Protein AF-A0A536YX74-F1 (afdb_monomer_lite)

Radius of gyration: 16.88 Å; chains: 1; bounding box: 37×29×45 Å

Foldseek 3Di:
DVCQPPQDKDKDWDADQQDPQARIWIWIAHPNDIDTPDHHRDSVPHPLVVLQVCQCVVVVHHRPVRNVVVVVVCVVDDPDCVPPPCNVVVVVVDDDDPVD

Structure (mmCIF, N/CA/C/O backbone):
data_AF-A0A536YX74-F1
#
_entry.id   AF-A0A536YX74-F1
#
loop_
_atom_site.group_PDB
_atom_site.id
_atom_site.type_symbol
_atom_site.label_atom_id
_atom_site.label_alt_id
_atom_site.label_comp_id
_atom_site.label_asym_id
_atom_site.label_entity_id
_atom_site.label_seq_id
_atom_site.pdbx_PDB_ins_code
_atom_site.Cartn_x
_atom_site.Cartn_y
_atom_site.Cartn_z
_atom_site.occupancy
_atom_site.B_iso_or_equiv
_atom_site.auth_seq_id
_atom_site.auth_comp_id
_atom_site.auth_asym_id
_atom_site.auth_atom_id
_atom_site.pdbx_PDB_model_num
ATOM 1 N N . SER A 1 1 ? -3.723 10.846 15.935 1.00 72.00 1 SER A N 1
ATOM 2 C CA . SER A 1 1 ? -4.651 10.590 14.813 1.00 72.00 1 SER A CA 1
ATOM 3 C C . SER A 1 1 ? -5.812 11.566 14.915 1.00 72.00 1 SER A C 1
ATOM 5 O O . SER A 1 1 ? -6.294 11.728 16.032 1.00 72.00 1 SER A O 1
ATOM 7 N N . PRO A 1 2 ? -6.269 12.203 13.818 1.00 82.19 2 PRO A N 1
ATOM 8 C CA . PRO A 1 2 ? -7.452 13.075 13.841 1.00 82.19 2 PRO A CA 1
ATOM 9 C C . PRO A 1 2 ? -8.743 12.321 14.203 1.00 82.19 2 PRO A C 1
ATOM 11 O O . PRO A 1 2 ? -9.727 12.937 14.583 1.00 82.19 2 PRO A O 1
ATOM 14 N N . PHE A 1 3 ? -8.721 10.987 14.139 1.00 86.19 3 PHE A N 1
ATOM 15 C CA . PHE A 1 3 ? -9.850 10.119 14.470 1.00 86.19 3 PHE A CA 1
ATOM 16 C C . PHE A 1 3 ? -9.777 9.523 15.884 1.00 86.19 3 PHE A C 1
ATOM 18 O O . PHE A 1 3 ? -10.587 8.670 16.229 1.00 86.19 3 PHE A O 1
ATOM 25 N N . ALA A 1 4 ? -8.798 9.929 16.703 1.00 80.38 4 ALA A N 1
ATOM 26 C CA . ALA A 1 4 ? -8.545 9.315 18.012 1.00 80.38 4 ALA A CA 1
ATOM 27 C C . ALA A 1 4 ? -9.731 9.424 18.987 1.00 80.38 4 ALA A C 1
ATOM 29 O O . ALA A 1 4 ? -9.878 8.578 19.861 1.00 80.38 4 ALA A O 1
ATOM 30 N N . THR A 1 5 ? -10.566 10.450 18.827 1.00 83.94 5 THR A N 1
ATOM 31 C CA . THR A 1 5 ? -11.760 10.708 19.645 1.00 83.94 5 THR A CA 1
ATOM 32 C C . THR A 1 5 ? -13.034 10.705 18.800 1.00 83.94 5 THR A C 1
ATOM 34 O O . THR A 1 5 ? -14.009 11.358 19.157 1.00 83.94 5 THR A O 1
ATOM 37 N N . SER A 1 6 ? -13.011 10.049 17.637 1.00 86.94 6 SER A N 1
ATOM 38 C CA . SER A 1 6 ? -14.175 9.984 16.755 1.00 86.94 6 SER A CA 1
ATOM 39 C C . SER A 1 6 ? -15.289 9.164 17.403 1.00 86.94 6 SER A C 1
ATOM 41 O O . SER A 1 6 ? -15.059 8.029 17.816 1.00 86.94 6 SER A O 1
ATOM 43 N N . GLU A 1 7 ? -16.496 9.723 17.462 1.00 87.44 7 GLU A N 1
ATOM 44 C CA . GLU A 1 7 ? -17.698 8.992 17.888 1.00 87.44 7 GLU A CA 1
ATOM 45 C C . GLU A 1 7 ? -18.250 8.096 16.773 1.00 87.44 7 GLU A C 1
ATOM 47 O O . GLU A 1 7 ? -18.954 7.125 17.039 1.00 87.44 7 GLU A O 1
ATOM 52 N N . THR A 1 8 ? -17.914 8.393 15.515 1.00 93.38 8 THR A N 1
ATOM 53 C CA . THR A 1 8 ? -18.261 7.536 14.381 1.00 93.38 8 THR A CA 1
ATOM 54 C C . THR A 1 8 ? -17.244 6.404 14.223 1.00 93.38 8 THR A C 1
ATOM 56 O O . THR A 1 8 ? -16.057 6.615 14.505 1.00 93.38 8 THR A O 1
ATOM 59 N N . PRO A 1 9 ? -17.666 5.221 13.734 1.00 93.81 9 PRO A N 1
ATOM 60 C CA . PRO A 1 9 ? -16.755 4.109 13.501 1.00 93.81 9 PRO A CA 1
ATOM 61 C C . PRO A 1 9 ? -15.625 4.465 12.528 1.00 93.81 9 PRO A C 1
ATOM 63 O O . PRO A 1 9 ? -15.859 5.029 11.457 1.00 93.81 9 PRO A O 1
ATOM 66 N N . VAL A 1 10 ? -14.395 4.088 12.880 1.00 95.50 10 VAL A N 1
ATOM 67 C CA . VAL A 1 10 ? -13.179 4.374 12.106 1.00 95.50 10 VAL A CA 1
ATOM 68 C C . VAL A 1 10 ? -12.602 3.076 11.565 1.00 95.50 10 VAL A C 1
ATOM 70 O O . VAL A 1 10 ? -12.334 2.146 12.324 1.00 95.50 10 VAL A O 1
ATOM 73 N N . MET A 1 11 ? -12.358 3.012 10.258 1.00 95.38 11 MET A N 1
ATOM 74 C CA . MET A 1 11 ? -11.619 1.903 9.660 1.00 95.38 11 MET A CA 1
ATOM 75 C C . MET A 1 11 ? -10.114 2.157 9.754 1.00 95.38 11 MET A C 1
ATOM 77 O O . MET A 1 11 ? -9.637 3.240 9.414 1.00 95.38 11 MET A O 1
ATOM 81 N N . ILE A 1 12 ? -9.363 1.148 10.190 1.00 93.50 12 ILE A N 1
ATOM 82 C CA . ILE A 1 12 ? -7.900 1.151 10.176 1.00 93.50 12 ILE A CA 1
ATOM 83 C C . ILE A 1 12 ? -7.441 0.080 9.197 1.00 93.50 12 ILE A C 1
ATOM 85 O O . ILE A 1 12 ? -7.782 -1.092 9.353 1.00 93.50 12 ILE A O 1
ATOM 89 N N . SER A 1 13 ? -6.631 0.491 8.228 1.00 93.56 13 SER A N 1
ATOM 90 C CA . SER A 1 13 ? -5.979 -0.401 7.275 1.00 93.56 13 SER A CA 1
ATOM 91 C C . SER A 1 13 ? -4.476 -0.347 7.499 1.00 93.56 13 SER A C 1
ATOM 93 O O . SER A 1 13 ? -3.855 0.696 7.297 1.00 93.56 13 SER A O 1
ATOM 95 N N . VAL A 1 14 ? -3.899 -1.466 7.921 1.00 91.88 14 VAL A N 1
ATOM 96 C CA . VAL A 1 14 ? -2.453 -1.645 8.049 1.00 91.88 14 VAL A CA 1
ATOM 97 C C . VAL A 1 14 ? -1.979 -2.405 6.818 1.00 91.88 14 VAL A C 1
ATOM 99 O O . VAL A 1 14 ? -2.417 -3.532 6.591 1.00 91.88 14 VAL A O 1
ATOM 102 N N . LEU A 1 15 ? -1.119 -1.770 6.022 1.00 90.06 15 LEU A N 1
ATOM 103 C CA . LEU A 1 15 ? -0.477 -2.345 4.842 1.00 90.06 15 LEU A CA 1
ATOM 104 C C . LEU A 1 15 ? 1.030 -2.303 5.081 1.00 90.06 15 LEU A C 1
ATOM 106 O O . LEU A 1 15 ? 1.613 -1.219 5.093 1.00 90.06 15 LEU A O 1
ATOM 110 N N . ASP A 1 16 ? 1.637 -3.460 5.305 1.00 85.75 16 ASP A N 1
ATOM 111 C CA . ASP A 1 16 ? 3.044 -3.580 5.683 1.00 85.75 16 ASP A CA 1
ATOM 112 C C . ASP A 1 16 ? 3.769 -4.596 4.788 1.00 85.75 16 ASP A C 1
ATOM 114 O O . ASP A 1 16 ? 3.148 -5.465 4.174 1.00 85.75 16 ASP A O 1
ATOM 118 N N . GLY A 1 17 ? 5.095 -4.480 4.706 1.00 78.19 17 GLY A N 1
ATOM 119 C CA . GLY A 1 17 ? 5.969 -5.445 4.044 1.00 78.19 17 GLY A CA 1
ATOM 120 C C . GLY A 1 17 ? 5.961 -6.780 4.786 1.00 78.19 17 GLY A C 1
ATOM 121 O O . GLY A 1 17 ? 5.443 -7.781 4.286 1.00 78.19 17 GLY A O 1
ATOM 122 N N . THR A 1 18 ? 6.487 -6.769 6.008 1.00 75.00 18 THR A N 1
ATOM 123 C CA . THR A 1 18 ? 6.603 -7.938 6.892 1.00 75.00 18 THR A CA 1
ATOM 124 C C . THR A 1 18 ? 6.271 -7.529 8.326 1.00 75.00 18 THR A C 1
ATOM 126 O O . THR A 1 18 ? 7.168 -7.354 9.147 1.00 75.00 18 THR A O 1
ATOM 129 N N . GLY A 1 19 ? 4.984 -7.328 8.610 1.00 73.38 19 GLY A N 1
ATOM 130 C CA . GLY A 1 19 ? 4.509 -7.019 9.958 1.00 73.38 19 GLY A CA 1
ATOM 131 C C . GLY A 1 19 ? 4.365 -8.271 10.830 1.00 73.38 19 GLY A C 1
ATOM 132 O O . GLY A 1 19 ? 4.068 -9.354 10.324 1.00 73.38 19 GLY A O 1
ATOM 133 N N . ASP A 1 20 ? 4.497 -8.111 12.150 1.00 73.56 20 ASP A N 1
ATOM 134 C CA . ASP A 1 20 ? 4.438 -9.212 13.132 1.00 73.56 20 ASP A CA 1
ATOM 135 C C . ASP A 1 20 ? 3.115 -10.001 13.104 1.00 73.56 20 ASP A C 1
ATOM 137 O O . ASP A 1 20 ? 3.069 -11.188 13.428 1.00 73.56 20 ASP A O 1
ATOM 141 N N . LEU A 1 21 ? 2.015 -9.338 12.733 1.00 71.19 21 LEU A N 1
ATOM 142 C CA . LEU A 1 21 ? 0.670 -9.925 12.702 1.00 71.19 21 LEU A CA 1
ATOM 143 C C . LEU A 1 21 ? 0.258 -10.433 11.317 1.00 71.19 21 LEU A C 1
ATOM 145 O O . LEU A 1 21 ? -0.563 -11.348 11.226 1.00 71.19 21 LEU A O 1
ATOM 149 N N . GLY A 1 22 ? 0.783 -9.827 10.256 1.00 80.19 22 GLY A N 1
ATOM 150 C CA . GLY A 1 22 ? 0.398 -10.069 8.872 1.00 80.19 22 GLY A CA 1
ATOM 151 C C . GLY A 1 22 ? 0.787 -8.904 7.966 1.00 80.19 22 GLY A C 1
ATOM 152 O O . GLY A 1 22 ? 1.133 -7.822 8.437 1.00 80.19 22 GLY A O 1
ATOM 153 N N . SER A 1 23 ? 0.724 -9.128 6.658 1.00 83.88 23 SER A N 1
ATOM 154 C CA . SER A 1 23 ? 1.071 -8.132 5.638 1.00 83.88 23 SER A CA 1
ATOM 155 C C . SER A 1 23 ? -0.046 -7.113 5.406 1.00 83.88 23 SER A C 1
ATOM 157 O O . SER A 1 23 ? 0.207 -5.952 5.091 1.00 83.88 23 SER A O 1
ATOM 159 N N . ILE A 1 24 ? -1.302 -7.531 5.591 1.00 88.81 24 ILE A N 1
ATOM 160 C CA . ILE A 1 24 ? -2.480 -6.671 5.464 1.00 88.81 24 ILE A CA 1
ATOM 161 C C . ILE A 1 24 ? -3.428 -6.981 6.611 1.00 88.81 24 ILE A C 1
ATOM 163 O O . ILE A 1 24 ? -3.898 -8.110 6.742 1.00 88.81 24 ILE A O 1
ATOM 167 N N . SER A 1 25 ? -3.776 -5.985 7.420 1.00 91.69 25 SER A N 1
ATOM 168 C CA . SER A 1 25 ? -4.805 -6.152 8.447 1.00 91.69 25 SER A CA 1
ATOM 169 C C . SER A 1 25 ? -5.782 -4.986 8.480 1.00 91.69 25 SER A C 1
ATOM 171 O O . SER A 1 25 ? -5.413 -3.823 8.331 1.00 91.69 25 SER A O 1
ATOM 173 N N . LEU A 1 26 ? -7.060 -5.328 8.625 1.00 93.94 26 LEU A N 1
ATOM 174 C CA . LEU A 1 26 ? -8.179 -4.398 8.643 1.00 93.94 26 LEU A CA 1
ATOM 175 C C . LEU A 1 26 ? -8.841 -4.462 10.011 1.00 93.94 26 LEU A C 1
ATOM 177 O O . LEU A 1 26 ? -9.181 -5.549 10.489 1.00 93.94 26 LEU A O 1
ATOM 181 N N . TYR A 1 27 ? -9.077 -3.299 10.601 1.00 94.81 27 TYR A N 1
ATOM 182 C CA . TYR A 1 27 ? -9.741 -3.150 11.886 1.00 94.81 27 TYR A CA 1
ATOM 183 C C . TYR A 1 27 ? -10.847 -2.109 11.787 1.00 94.81 27 TYR A C 1
ATOM 185 O O . TYR A 1 27 ? -10.811 -1.210 10.944 1.00 94.81 27 TYR A O 1
ATOM 193 N N . ILE A 1 28 ? -11.809 -2.218 12.690 1.00 95.94 28 ILE A N 1
ATOM 194 C CA . ILE A 1 28 ? -12.769 -1.162 12.983 1.00 95.94 28 ILE A CA 1
ATOM 195 C C . ILE A 1 28 ? -12.571 -0.711 14.424 1.00 95.94 28 ILE A C 1
ATOM 197 O O . ILE A 1 28 ? -12.386 -1.544 15.315 1.00 95.94 28 ILE A O 1
ATOM 201 N N . VAL A 1 29 ? -12.584 0.598 14.641 1.00 94.38 29 VAL A N 1
ATOM 202 C CA . VAL A 1 29 ? -12.612 1.209 15.966 1.00 94.38 29 VAL A CA 1
ATOM 203 C C . VAL A 1 29 ? -13.976 1.840 16.171 1.00 94.38 29 VAL A C 1
ATOM 205 O O . VAL A 1 29 ? -14.374 2.706 15.397 1.00 94.38 29 VAL A O 1
ATOM 208 N N . GLU A 1 30 ? -14.683 1.402 17.205 1.00 93.12 30 GLU A N 1
ATOM 209 C CA . GLU A 1 30 ? -16.004 1.906 17.577 1.00 93.12 30 GLU A CA 1
ATOM 210 C C . GLU A 1 30 ? -16.114 1.925 19.105 1.00 93.12 30 GLU A C 1
ATOM 212 O O . GLU A 1 30 ? -15.702 0.975 19.775 1.00 93.12 30 GLU A O 1
ATOM 217 N N . GLY A 1 31 ? -16.602 3.033 19.672 1.00 88.12 31 GLY A N 1
ATOM 218 C CA . GLY A 1 31 ? -16.743 3.175 21.126 1.00 88.12 31 GLY A CA 1
ATOM 219 C C . GLY A 1 31 ? -15.428 3.011 21.901 1.00 88.12 31 GLY A C 1
ATOM 220 O O . GLY A 1 31 ? -15.424 2.464 23.000 1.00 88.12 31 GLY A O 1
ATOM 221 N N . GLY A 1 32 ? -14.295 3.413 21.312 1.00 87.50 32 GLY A N 1
ATOM 222 C CA . GLY A 1 32 ? -12.965 3.268 21.917 1.00 87.50 32 GLY A CA 1
ATOM 223 C C . GLY A 1 32 ? -12.391 1.846 21.892 1.00 87.50 32 GLY A C 1
ATOM 224 O O . GLY A 1 32 ? -11.291 1.631 22.399 1.00 87.50 32 GLY A O 1
ATOM 225 N N . SER A 1 33 ? -13.091 0.881 21.288 1.00 90.69 33 SER A N 1
ATOM 226 C CA . SER A 1 33 ? -12.619 -0.496 21.145 1.00 90.69 33 SER A CA 1
ATOM 227 C C . SER A 1 33 ? -12.202 -0.791 19.711 1.00 90.69 33 SER A C 1
ATOM 229 O O . SER A 1 33 ? -12.905 -0.428 18.770 1.00 90.69 33 SER A O 1
ATOM 231 N N . MET A 1 34 ? -11.064 -1.466 19.539 1.00 92.94 34 MET A N 1
ATOM 232 C CA . MET A 1 34 ? -10.568 -1.915 18.240 1.00 92.94 34 MET A CA 1
ATOM 233 C C . MET A 1 34 ? -10.885 -3.396 18.034 1.00 92.94 34 MET A C 1
ATOM 235 O O . MET A 1 34 ? -10.536 -4.236 18.863 1.00 92.94 34 MET A O 1
ATOM 239 N N . ARG A 1 35 ? -11.482 -3.730 16.890 1.00 94.88 35 ARG A N 1
ATOM 240 C CA . ARG A 1 35 ? -11.779 -5.108 16.490 1.00 94.88 35 ARG A CA 1
ATOM 241 C C . ARG A 1 35 ? -11.201 -5.408 15.115 1.00 94.88 35 ARG A C 1
ATOM 243 O O . ARG A 1 35 ? -11.484 -4.703 14.150 1.00 94.88 35 ARG A O 1
ATOM 250 N N . GLN A 1 36 ? -10.433 -6.490 15.016 1.00 94.69 36 GLN A N 1
ATOM 251 C CA . GLN A 1 36 ? -9.920 -6.981 13.739 1.00 94.69 36 GLN A CA 1
ATOM 252 C C . GLN A 1 36 ? -11.062 -7.561 12.898 1.00 94.69 36 GLN A C 1
ATOM 254 O O . GLN A 1 36 ? -11.837 -8.393 13.370 1.00 94.69 36 GLN A O 1
ATOM 259 N N . LEU A 1 37 ? -11.154 -7.127 11.645 1.00 94.50 37 LEU A N 1
ATOM 260 C CA . LEU A 1 37 ? -12.091 -7.648 10.651 1.00 94.50 37 LEU A CA 1
ATOM 261 C C . LEU A 1 37 ? -11.433 -8.716 9.782 1.00 94.50 37 LEU A C 1
ATOM 263 O O . LEU A 1 37 ? -12.033 -9.747 9.496 1.00 94.50 37 LEU A O 1
ATOM 267 N N . ARG A 1 38 ? -10.191 -8.464 9.361 1.00 90.31 38 ARG A N 1
ATOM 268 C CA . ARG A 1 38 ? -9.438 -9.346 8.471 1.00 90.31 38 ARG A CA 1
ATOM 269 C C . ARG A 1 38 ? -7.945 -9.199 8.731 1.00 90.31 38 ARG A C 1
ATOM 271 O O . ARG A 1 38 ? -7.477 -8.102 9.011 1.00 90.31 38 ARG A O 1
ATOM 278 N N . CYS A 1 39 ? -7.202 -10.292 8.609 1.00 90.12 39 CYS A N 1
ATOM 279 C CA . CYS A 1 39 ? -5.745 -10.268 8.595 1.00 90.12 39 CYS A CA 1
ATOM 280 C C . CYS A 1 39 ? -5.242 -11.282 7.569 1.00 90.12 39 CYS A C 1
ATOM 282 O O . CYS A 1 39 ? -5.499 -12.478 7.710 1.00 90.12 39 CYS A O 1
ATOM 284 N N . ASN A 1 40 ? -4.568 -10.792 6.530 1.00 85.81 40 ASN A N 1
ATOM 285 C CA . ASN A 1 40 ? -3.775 -11.622 5.644 1.00 85.81 40 ASN A CA 1
ATOM 286 C C . ASN A 1 40 ? -2.386 -11.806 6.271 1.00 85.81 40 ASN A C 1
ATOM 288 O O . ASN A 1 40 ? -1.645 -10.843 6.471 1.00 85.81 40 ASN A O 1
ATOM 292 N N . ARG A 1 41 ? -2.057 -13.058 6.596 1.00 83.19 41 ARG A N 1
ATOM 293 C CA . ARG A 1 41 ? -0.773 -13.452 7.194 1.00 83.19 41 ARG A CA 1
ATOM 294 C C . ARG A 1 41 ? 0.264 -13.883 6.158 1.00 83.19 41 ARG A C 1
ATOM 296 O O . ARG A 1 41 ? 1.408 -14.147 6.514 1.00 83.19 41 ARG A O 1
ATOM 303 N N . SER A 1 42 ? -0.127 -13.977 4.892 1.00 80.94 42 SER A N 1
ATOM 304 C CA . SER A 1 42 ? 0.757 -14.336 3.794 1.00 80.94 42 SER A CA 1
ATOM 305 C C . SER A 1 42 ? 1.712 -13.185 3.500 1.00 80.94 42 SER A C 1
ATOM 307 O O . SER A 1 42 ? 1.308 -12.094 3.091 1.00 80.94 42 SER A O 1
ATOM 309 N N . MET A 1 43 ? 3.009 -13.438 3.668 1.00 71.75 43 MET A N 1
ATOM 310 C CA . MET A 1 43 ? 4.049 -12.523 3.192 1.00 71.75 43 MET A CA 1
ATOM 311 C C . MET A 1 43 ? 4.093 -12.455 1.661 1.00 71.75 43 MET A C 1
ATOM 313 O O . MET A 1 43 ? 4.551 -11.455 1.115 1.00 71.75 43 MET A O 1
ATOM 317 N N . PHE A 1 44 ? 3.597 -13.488 0.971 1.00 77.31 44 PHE A N 1
ATOM 318 C CA . PHE A 1 44 ? 3.520 -13.504 -0.489 1.00 77.31 44 PHE A CA 1
ATOM 319 C C . PHE A 1 44 ? 2.446 -12.563 -1.027 1.00 77.31 44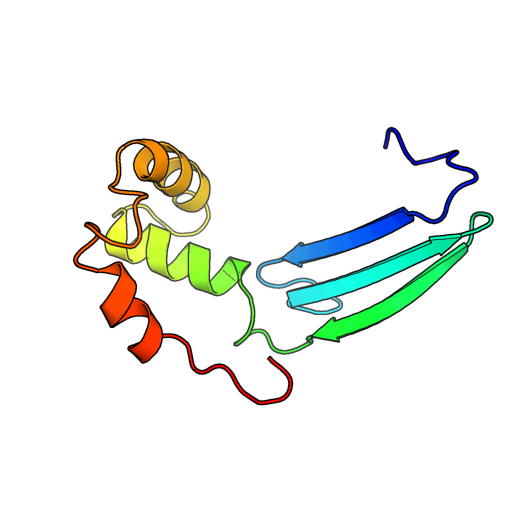 PHE A C 1
ATOM 321 O O . PHE A 1 44 ? 2.600 -12.080 -2.138 1.00 77.31 44 PHE A O 1
ATOM 328 N N . ASP A 1 45 ? 1.437 -12.223 -0.225 1.00 79.12 45 ASP A N 1
ATOM 329 C CA . ASP A 1 45 ? 0.371 -11.291 -0.619 1.00 79.12 45 ASP A CA 1
ATOM 330 C C . ASP A 1 45 ? 0.669 -9.855 -0.151 1.00 79.12 45 ASP A C 1
ATOM 332 O O . ASP A 1 45 ? -0.184 -8.966 -0.186 1.00 79.12 45 ASP A O 1
ATOM 336 N N . SER A 1 46 ? 1.893 -9.614 0.327 1.00 85.00 46 SER A N 1
ATOM 337 C CA . SER A 1 46 ? 2.308 -8.322 0.851 1.00 85.00 46 SER A CA 1
ATOM 338 C C . SER A 1 46 ? 2.484 -7.289 -0.255 1.00 85.00 46 SER A C 1
ATOM 340 O O . SER A 1 46 ? 3.422 -7.359 -1.054 1.00 85.00 46 SER A O 1
ATOM 342 N N . LEU A 1 47 ? 1.628 -6.263 -0.248 1.00 85.19 47 LEU A N 1
ATOM 343 C CA . LEU A 1 47 ? 1.781 -5.103 -1.127 1.00 85.19 47 LEU A CA 1
ATOM 344 C C . LEU A 1 47 ? 3.110 -4.378 -0.887 1.00 85.19 47 LEU A C 1
ATOM 346 O O . LEU A 1 47 ? 3.714 -3.904 -1.846 1.00 85.19 47 LEU A O 1
ATOM 350 N N . GLY A 1 48 ? 3.587 -4.322 0.362 1.00 87.81 48 GLY A N 1
ATOM 351 C CA . GLY A 1 48 ? 4.871 -3.706 0.697 1.00 87.81 48 GLY A CA 1
ATOM 352 C C . GLY A 1 48 ? 6.049 -4.466 0.088 1.00 87.81 48 GLY A C 1
ATOM 353 O O . GLY A 1 48 ? 6.905 -3.859 -0.554 1.00 87.81 48 GLY A O 1
ATOM 354 N N . THR A 1 49 ? 6.054 -5.797 0.203 1.00 87.00 49 THR A N 1
ATOM 355 C CA . THR A 1 49 ? 7.102 -6.641 -0.393 1.00 87.00 49 THR A CA 1
ATOM 356 C C . THR A 1 49 ? 7.064 -6.585 -1.918 1.00 87.00 49 THR A C 1
ATOM 358 O O . THR A 1 49 ? 8.107 -6.398 -2.545 1.00 87.00 49 THR A O 1
ATOM 361 N N . TYR A 1 50 ? 5.876 -6.674 -2.530 1.00 86.12 50 TYR A N 1
ATOM 362 C CA . TYR A 1 50 ? 5.725 -6.515 -3.982 1.00 86.12 50 TYR A CA 1
ATOM 363 C C . TYR A 1 50 ? 6.265 -5.170 -4.459 1.00 86.12 50 TYR A C 1
ATOM 365 O O . TYR A 1 50 ? 7.030 -5.108 -5.426 1.00 86.12 50 TYR A O 1
ATOM 373 N N . TYR A 1 51 ? 5.880 -4.096 -3.771 1.00 88.44 51 TYR A N 1
ATOM 374 C CA . TYR A 1 51 ? 6.315 -2.759 -4.126 1.00 88.44 51 TYR A CA 1
ATOM 375 C C . TYR A 1 51 ? 7.833 -2.615 -3.992 1.00 88.44 51 TYR A C 1
ATOM 377 O O . TYR A 1 51 ? 8.454 -2.137 -4.935 1.00 88.44 51 TYR A O 1
ATOM 385 N N . GLY A 1 52 ? 8.433 -3.129 -2.912 1.00 89.25 52 GLY A N 1
ATOM 386 C CA . GLY A 1 52 ? 9.885 -3.140 -2.707 1.00 89.25 52 GLY A CA 1
ATOM 387 C C . GLY A 1 52 ? 10.660 -3.907 -3.787 1.00 89.25 52 GLY A C 1
ATOM 388 O O . GLY A 1 52 ? 11.717 -3.457 -4.242 1.00 89.25 52 GLY A O 1
ATOM 389 N N . VAL A 1 53 ? 10.139 -5.043 -4.266 1.00 87.62 53 VAL A N 1
ATOM 390 C CA . VAL A 1 53 ? 10.748 -5.795 -5.381 1.00 87.62 53 VAL A CA 1
ATOM 391 C C . VAL A 1 53 ? 10.667 -5.005 -6.689 1.00 87.62 53 VAL A C 1
ATOM 393 O O . VAL A 1 53 ? 11.666 -4.882 -7.402 1.00 87.62 53 VAL A O 1
ATOM 396 N N . ILE A 1 54 ? 9.506 -4.435 -7.017 1.00 85.88 54 ILE A N 1
ATOM 397 C CA . ILE A 1 54 ? 9.334 -3.654 -8.252 1.00 85.88 54 ILE A CA 1
ATOM 398 C C . ILE A 1 54 ? 10.203 -2.395 -8.209 1.00 85.88 54 ILE A C 1
ATOM 400 O O . ILE A 1 54 ? 10.943 -2.130 -9.156 1.00 85.88 54 ILE A O 1
ATOM 404 N N . SER A 1 55 ? 10.163 -1.640 -7.111 1.00 89.56 55 SER A N 1
ATOM 405 C CA . SER A 1 55 ? 10.905 -0.387 -6.985 1.00 89.56 55 SER A CA 1
ATOM 406 C C . SER A 1 55 ? 12.413 -0.601 -6.998 1.00 89.56 55 SER A C 1
ATOM 408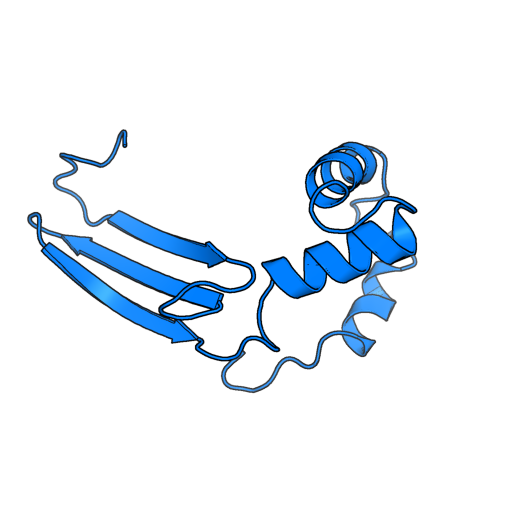 O O . SER A 1 55 ? 13.133 0.228 -7.555 1.00 89.56 55 SER A O 1
ATOM 410 N N . SER A 1 56 ? 12.910 -1.710 -6.444 1.00 88.81 56 SER A N 1
ATOM 411 C CA . SER A 1 56 ? 14.346 -2.001 -6.468 1.00 88.81 56 SER A CA 1
ATOM 412 C C . SER A 1 56 ? 14.827 -2.509 -7.828 1.00 88.81 56 SER A C 1
ATOM 414 O O . SER A 1 56 ? 15.844 -2.038 -8.338 1.00 88.81 56 SER A O 1
ATOM 416 N N . THR A 1 57 ? 14.073 -3.407 -8.466 1.00 86.88 57 THR A N 1
ATOM 417 C CA . THR A 1 57 ? 14.466 -3.992 -9.760 1.00 86.88 57 THR A CA 1
ATOM 418 C C . THR A 1 57 ? 14.251 -3.045 -10.937 1.00 86.88 57 THR A C 1
ATOM 420 O O . THR A 1 57 ? 15.109 -2.959 -11.810 1.00 86.88 57 THR A O 1
ATOM 423 N N . GLN A 1 58 ? 13.130 -2.319 -10.966 1.00 83.44 58 GLN A N 1
ATOM 424 C CA . GLN A 1 58 ? 12.788 -1.408 -12.063 1.00 83.44 58 GLN A CA 1
ATOM 425 C C . GLN A 1 58 ? 13.263 0.023 -11.806 1.00 83.44 58 GLN A C 1
ATOM 427 O O . GLN A 1 58 ? 13.487 0.771 -12.752 1.00 83.44 58 GLN A O 1
ATOM 432 N N . GLY A 1 59 ? 13.399 0.427 -10.540 1.00 79.56 59 GLY A N 1
ATOM 433 C CA . GLY A 1 59 ? 13.912 1.749 -10.180 1.00 79.56 59 GLY A CA 1
ATOM 434 C C . GLY A 1 59 ? 15.436 1.826 -10.123 1.00 79.56 59 GLY A C 1
ATOM 435 O O . GLY A 1 59 ? 15.991 2.919 -10.171 1.00 79.56 59 GLY A O 1
ATOM 436 N N . GLY A 1 60 ? 16.129 0.687 -10.028 1.00 82.38 60 GLY A N 1
ATOM 437 C CA . GLY A 1 60 ? 17.593 0.648 -9.962 1.00 82.38 60 GLY A CA 1
ATOM 438 C C . GLY A 1 60 ? 18.174 1.136 -8.629 1.00 82.38 60 GLY A C 1
ATOM 439 O O . GLY A 1 60 ? 19.352 1.486 -8.561 1.00 82.38 60 GLY A O 1
ATOM 440 N N . TRP A 1 61 ? 17.366 1.166 -7.566 1.00 86.00 61 TRP A N 1
ATOM 441 C CA . TRP A 1 61 ? 17.793 1.508 -6.206 1.00 86.00 61 TRP A CA 1
ATOM 442 C C . TRP A 1 61 ? 17.752 0.280 -5.301 1.00 86.00 61 TRP A C 1
ATOM 444 O O . TRP A 1 61 ? 17.013 -0.668 -5.546 1.00 86.00 61 TRP A O 1
ATOM 454 N N . THR A 1 62 ? 18.520 0.288 -4.217 1.00 86.75 62 THR A N 1
ATOM 455 C CA . THR A 1 62 ? 18.472 -0.802 -3.239 1.00 86.75 62 THR A CA 1
ATOM 456 C C . THR A 1 62 ? 17.122 -0.830 -2.520 1.00 86.75 62 THR A C 1
ATOM 458 O O . THR A 1 62 ? 16.539 0.220 -2.235 1.00 86.75 62 THR A O 1
ATOM 461 N N . MET A 1 63 ? 16.653 -2.036 -2.191 1.00 81.38 63 MET A N 1
ATOM 462 C CA . MET A 1 63 ? 15.470 -2.258 -1.350 1.00 81.38 63 MET A CA 1
ATOM 463 C C . MET A 1 63 ? 15.562 -1.439 -0.048 1.00 81.38 63 MET A C 1
ATOM 465 O O . MET A 1 63 ? 16.670 -1.191 0.435 1.00 81.38 63 MET A O 1
ATOM 469 N N . LEU A 1 64 ? 14.424 -0.986 0.493 1.00 83.50 64 LEU A N 1
ATOM 470 C CA . LEU A 1 64 ? 14.319 -0.058 1.638 1.00 83.50 64 LEU A CA 1
ATOM 471 C C . LEU A 1 64 ? 14.791 1.387 1.370 1.00 83.50 64 LEU A C 1
ATOM 473 O O . LEU A 1 64 ? 14.682 2.249 2.241 1.00 83.50 64 LEU A O 1
ATOM 477 N N . SER A 1 65 ? 15.307 1.684 0.175 1.00 85.44 65 SER A N 1
ATOM 478 C CA . SER A 1 65 ? 15.664 3.043 -0.272 1.00 85.44 65 SER A CA 1
ATOM 479 C C . SER A 1 65 ? 15.010 3.418 -1.610 1.00 85.44 65 SER A C 1
ATOM 481 O O . SER A 1 65 ? 15.216 4.513 -2.143 1.00 85.44 65 SER A O 1
ATOM 483 N N . SER A 1 66 ? 14.214 2.509 -2.170 1.00 88.50 66 SER A N 1
ATOM 484 C CA . SER A 1 66 ? 13.725 2.563 -3.551 1.00 88.50 66 SER A CA 1
ATOM 485 C C . SER A 1 66 ? 12.270 3.018 -3.647 1.00 88.50 66 SER A C 1
ATOM 487 O O . SER A 1 66 ? 11.891 3.717 -4.580 1.00 88.50 66 SER A O 1
ATOM 489 N N . GLU A 1 67 ? 11.470 2.683 -2.646 1.00 91.19 67 GLU A N 1
ATOM 490 C CA . GLU A 1 67 ? 10.015 2.717 -2.616 1.00 91.19 67 GLU A CA 1
ATOM 491 C C . GLU A 1 67 ? 9.503 4.156 -2.779 1.00 91.19 67 GLU A C 1
ATOM 493 O O . GLU A 1 67 ? 8.697 4.453 -3.665 1.00 91.19 67 GLU A O 1
ATOM 498 N N . GLY A 1 68 ? 10.041 5.083 -1.980 1.00 91.00 68 GLY A N 1
ATOM 499 C CA . GLY A 1 68 ? 9.690 6.503 -2.057 1.00 91.00 68 GLY A CA 1
ATOM 500 C C . GLY A 1 68 ? 10.172 7.179 -3.345 1.00 91.00 68 GLY A C 1
ATOM 501 O O . GLY A 1 68 ? 9.468 8.020 -3.899 1.00 91.00 68 GLY A O 1
ATOM 502 N N . ARG A 1 69 ? 11.342 6.785 -3.867 1.00 91.81 69 ARG A N 1
ATOM 503 C CA . ARG A 1 69 ? 11.887 7.329 -5.126 1.00 91.81 69 ARG A CA 1
ATOM 504 C C . ARG A 1 69 ? 11.050 6.883 -6.317 1.00 91.81 69 ARG A C 1
ATOM 506 O O . ARG A 1 69 ? 10.685 7.700 -7.158 1.00 91.81 69 ARG A O 1
ATOM 513 N N . TYR A 1 70 ? 10.699 5.602 -6.337 1.00 91.25 70 TYR A N 1
ATOM 514 C CA .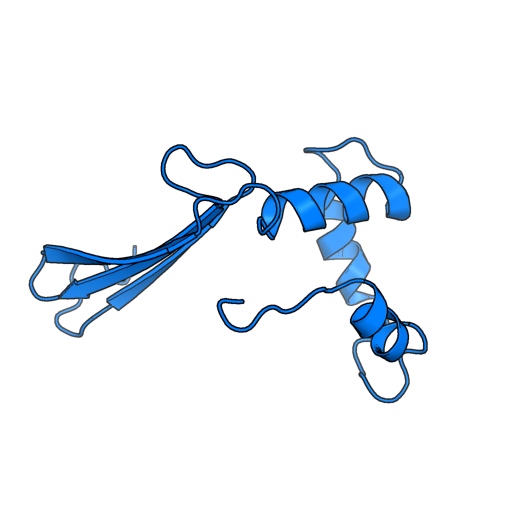 TYR A 1 70 ? 9.832 5.018 -7.348 1.00 91.25 70 TYR A CA 1
ATOM 515 C C . TYR A 1 70 ? 8.428 5.633 -7.298 1.00 91.25 70 TYR A C 1
ATOM 517 O O . TYR A 1 70 ? 7.864 5.947 -8.342 1.00 91.25 70 TYR A O 1
ATOM 525 N N . MET A 1 71 ? 7.910 5.925 -6.097 1.00 93.31 71 MET A N 1
ATOM 526 C CA . MET A 1 71 ? 6.626 6.620 -5.922 1.00 93.31 71 MET A CA 1
ATOM 527 C C . MET A 1 71 ? 6.678 8.036 -6.503 1.00 93.31 71 MET A C 1
ATOM 529 O O . MET A 1 71 ? 5.755 8.454 -7.198 1.00 93.31 71 MET A O 1
ATOM 533 N N . GLY A 1 72 ? 7.774 8.762 -6.262 1.00 92.62 72 GLY A N 1
ATOM 534 C CA . GLY A 1 72 ? 7.996 10.082 -6.852 1.00 92.62 72 GLY A CA 1
ATOM 535 C C . GLY A 1 72 ? 8.094 10.042 -8.380 1.00 92.62 72 GLY A C 1
ATOM 536 O O . GLY A 1 72 ? 7.551 10.916 -9.051 1.00 92.62 72 GLY A O 1
ATOM 537 N N . ALA A 1 73 ? 8.733 9.012 -8.939 1.00 89.81 73 ALA A N 1
ATOM 538 C CA . ALA A 1 73 ? 8.828 8.816 -10.385 1.00 89.81 73 ALA A CA 1
ATOM 539 C C . ALA A 1 73 ? 7.477 8.442 -11.02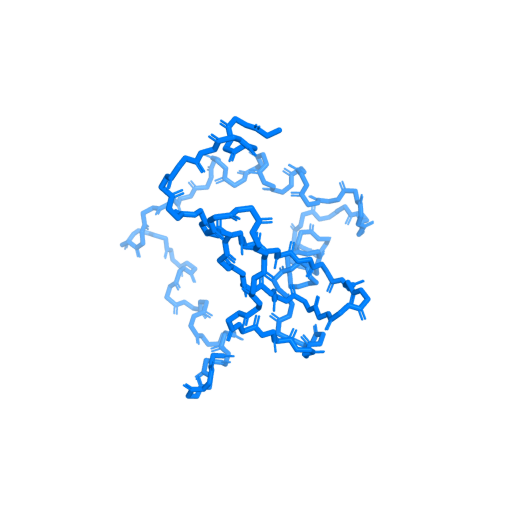3 1.00 89.81 73 ALA A C 1
ATOM 541 O O . ALA A 1 73 ? 7.186 8.878 -12.136 1.00 89.81 73 ALA A O 1
ATOM 542 N N . ALA A 1 74 ? 6.630 7.684 -10.318 1.00 89.75 74 ALA A N 1
ATOM 543 C CA . ALA A 1 74 ? 5.336 7.226 -10.824 1.00 89.75 74 ALA A CA 1
ATOM 544 C C . ALA A 1 74 ? 4.393 8.376 -11.221 1.00 89.75 74 ALA A C 1
ATOM 546 O O . ALA A 1 74 ? 3.594 8.212 -12.140 1.00 89.75 74 ALA A O 1
ATOM 547 N N . ALA A 1 75 ? 4.524 9.552 -10.596 1.00 91.44 75 ALA A N 1
ATOM 548 C CA . ALA A 1 75 ? 3.758 10.749 -10.953 1.00 91.44 75 ALA A CA 1
ATOM 549 C C . ALA A 1 75 ? 4.041 11.269 -12.378 1.00 91.44 75 ALA A C 1
ATOM 551 O O . ALA A 1 75 ? 3.218 11.990 -12.936 1.00 91.44 75 ALA A O 1
ATOM 552 N N . TYR A 1 76 ? 5.184 10.902 -12.966 1.00 91.12 76 TYR A N 1
ATOM 553 C CA . TYR A 1 76 ? 5.569 11.258 -14.337 1.00 91.12 76 TYR A CA 1
ATOM 554 C C . TYR A 1 76 ? 5.217 10.168 -15.361 1.00 91.12 76 TYR A C 1
ATOM 556 O O . TYR A 1 76 ? 5.476 10.335 -16.552 1.00 91.12 76 TYR A O 1
ATOM 564 N N . GLY A 1 77 ? 4.676 9.036 -14.905 1.00 88.56 77 GLY A N 1
ATOM 565 C CA . GLY A 1 77 ? 4.242 7.943 -15.768 1.00 88.56 77 GLY A CA 1
ATOM 566 C C . GLY A 1 77 ? 2.862 8.180 -16.380 1.00 88.56 77 GLY A C 1
ATOM 567 O O . GLY A 1 77 ? 2.115 9.073 -15.986 1.00 88.56 77 GLY A O 1
ATOM 568 N N . ASP A 1 78 ? 2.496 7.323 -17.333 1.00 90.50 78 ASP A N 1
ATOM 569 C CA . ASP A 1 78 ? 1.145 7.303 -17.889 1.00 90.50 78 ASP A CA 1
ATOM 570 C C . ASP A 1 78 ? 0.169 6.622 -16.914 1.00 90.50 78 ASP A C 1
ATOM 572 O O . ASP A 1 78 ? 0.178 5.399 -16.750 1.00 90.50 78 ASP A O 1
ATOM 576 N N . ALA A 1 79 ? -0.667 7.417 -16.246 1.00 87.56 79 ALA A N 1
ATOM 577 C CA . ALA A 1 79 ? -1.680 6.928 -15.313 1.00 87.56 79 ALA A CA 1
ATOM 578 C C . ALA A 1 79 ? -3.010 6.549 -15.991 1.00 87.56 79 ALA A C 1
ATOM 580 O O . ALA A 1 79 ? -3.872 5.944 -15.339 1.00 87.56 79 ALA A O 1
ATOM 581 N N . ASP A 1 80 ? -3.206 6.878 -17.274 1.00 90.00 80 ASP A N 1
ATOM 582 C CA . ASP A 1 80 ? -4.427 6.509 -17.983 1.00 90.00 80 ASP A CA 1
ATOM 583 C C . ASP A 1 80 ? -4.350 5.037 -18.406 1.00 90.00 80 ASP A C 1
ATOM 585 O O . ASP A 1 80 ? -3.552 4.604 -19.235 1.00 90.00 80 ASP A O 1
ATOM 589 N N . ARG A 1 81 ? -5.245 4.236 -17.825 1.00 89.44 81 ARG A N 1
ATOM 590 C CA . ARG A 1 81 ? -5.364 2.794 -18.076 1.00 89.44 81 ARG A CA 1
ATOM 591 C C . ARG A 1 81 ? -5.622 2.457 -19.547 1.00 89.44 81 ARG A C 1
ATOM 593 O O . ARG A 1 81 ? -5.422 1.307 -19.933 1.00 89.44 81 ARG A O 1
ATOM 600 N N . ARG A 1 82 ? -6.120 3.412 -20.339 1.00 90.62 82 ARG A N 1
ATOM 601 C CA . ARG A 1 82 ? -6.415 3.247 -21.768 1.00 90.62 82 ARG A CA 1
ATOM 602 C C . ARG A 1 82 ? -5.176 3.416 -22.640 1.00 90.62 82 ARG A C 1
ATOM 604 O O . ARG A 1 82 ? -5.089 2.750 -23.668 1.00 90.62 82 ARG A O 1
ATOM 611 N N . THR A 1 83 ? -4.258 4.299 -22.259 1.00 89.62 83 THR A N 1
ATOM 612 C CA . THR A 1 83 ? -3.046 4.617 -23.031 1.00 89.62 83 THR A CA 1
ATOM 613 C C . THR A 1 83 ? -1.813 3.898 -22.492 1.00 89.62 83 THR A C 1
ATOM 615 O O . THR A 1 83 ? -0.894 3.596 -23.257 1.00 89.62 83 THR A O 1
ATOM 618 N N . ASN A 1 84 ? -1.828 3.516 -21.213 1.00 89.69 84 ASN A N 1
ATOM 619 C CA . ASN A 1 84 ? -0.735 2.801 -20.583 1.00 89.69 84 ASN A CA 1
ATOM 620 C C . ASN A 1 84 ? -0.610 1.379 -21.161 1.00 89.69 84 ASN A C 1
ATOM 622 O O . ASN A 1 84 ? -1.339 0.449 -20.803 1.00 89.69 84 ASN A O 1
ATOM 626 N N . THR A 1 85 ? 0.385 1.201 -22.030 1.00 87.31 85 THR A N 1
ATOM 627 C CA . THR A 1 85 ? 0.674 -0.065 -22.730 1.00 87.31 85 THR A CA 1
ATOM 628 C C . THR A 1 85 ? 1.097 -1.214 -21.805 1.00 87.31 85 THR A C 1
ATOM 630 O O . THR A 1 85 ? 1.080 -2.382 -22.212 1.00 87.31 85 THR A O 1
ATOM 633 N N . VAL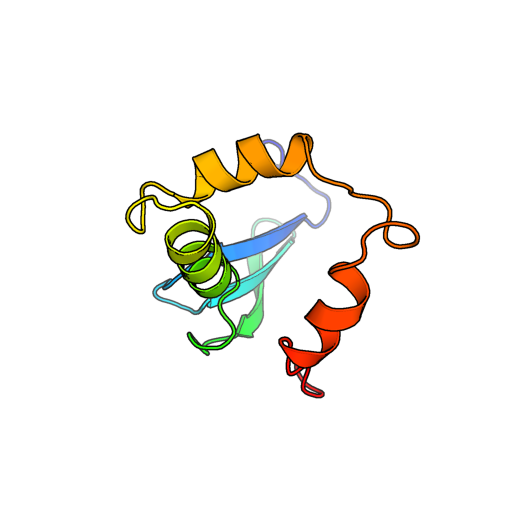 A 1 86 ? 1.471 -0.908 -20.560 1.00 84.12 86 VAL A N 1
ATOM 634 C CA . VAL A 1 86 ? 1.876 -1.882 -19.538 1.00 84.12 86 VAL A CA 1
ATOM 635 C C . VAL A 1 86 ? 0.686 -2.305 -18.675 1.00 84.12 86 VAL A C 1
ATOM 637 O O . VAL A 1 86 ? 0.638 -3.458 -18.249 1.00 84.12 86 VAL A O 1
ATOM 640 N N . TYR A 1 87 ? -0.316 -1.441 -18.475 1.00 85.25 87 TYR A N 1
ATOM 641 C CA . TYR A 1 87 ? -1.436 -1.688 -17.558 1.00 85.25 87 TYR A CA 1
ATOM 642 C C . TYR A 1 87 ? -2.179 -3.001 -17.850 1.00 85.25 87 TYR A C 1
ATOM 644 O O . TYR A 1 87 ? -2.453 -3.780 -16.938 1.00 85.25 87 TYR A O 1
ATOM 652 N N . ALA A 1 88 ? -2.445 -3.302 -19.125 1.00 84.06 88 ALA A N 1
ATOM 653 C CA . ALA A 1 88 ? -3.089 -4.558 -19.513 1.00 84.06 88 ALA A CA 1
ATOM 654 C C . ALA A 1 88 ? -2.235 -5.796 -19.174 1.00 84.06 88 ALA A C 1
ATOM 656 O O . ALA A 1 88 ? -2.777 -6.832 -18.793 1.00 84.06 88 ALA A O 1
ATOM 657 N N . LYS A 1 89 ? -0.904 -5.680 -19.267 1.00 84.81 89 LYS A N 1
ATOM 658 C CA . LYS A 1 89 ? 0.045 -6.773 -19.001 1.00 84.81 89 LYS A CA 1
ATOM 659 C C . LYS A 1 89 ? 0.186 -7.069 -17.509 1.00 84.81 89 LYS A C 1
ATOM 661 O O . LYS A 1 89 ? 0.460 -8.211 -17.156 1.00 84.81 89 LYS A O 1
ATOM 666 N N . LEU A 1 90 ? -0.054 -6.081 -16.639 1.00 76.75 90 LEU A N 1
ATOM 667 C CA . LEU A 1 90 ? 0.004 -6.262 -15.183 1.00 76.75 90 LEU A CA 1
ATOM 668 C C . LEU A 1 90 ? -0.963 -7.346 -14.688 1.00 76.75 90 LEU A C 1
ATOM 670 O O . LEU A 1 90 ? -0.643 -8.048 -13.733 1.00 76.75 90 LEU A O 1
ATOM 674 N N . ARG A 1 91 ? -2.104 -7.553 -15.362 1.00 74.69 91 ARG A N 1
ATOM 675 C CA . ARG A 1 91 ? -3.053 -8.626 -15.005 1.00 74.69 91 ARG A CA 1
ATOM 676 C C . ARG A 1 91 ? -2.449 -10.028 -15.075 1.00 74.69 91 ARG A C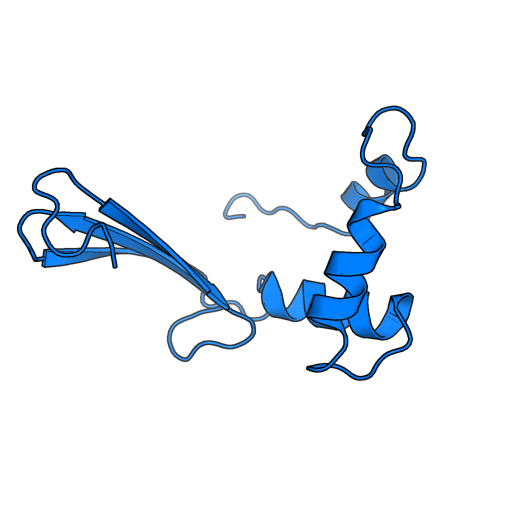 1
ATOM 678 O O . ARG A 1 91 ? -2.946 -10.914 -14.400 1.00 74.69 91 ARG A O 1
ATOM 685 N N . ASN A 1 92 ? -1.396 -10.223 -15.866 1.00 78.38 92 ASN A N 1
ATOM 686 C CA . ASN A 1 92 ? -0.714 -11.513 -15.970 1.00 78.38 92 ASN A CA 1
ATOM 687 C C . ASN A 1 92 ? 0.294 -11.737 -14.832 1.00 78.38 92 ASN A C 1
ATOM 689 O O . ASN A 1 92 ? 0.792 -12.845 -14.675 1.00 78.38 92 ASN A O 1
ATOM 693 N N . ILE A 1 93 ? 0.628 -10.683 -14.082 1.00 72.88 93 ILE A N 1
ATOM 694 C CA . ILE A 1 93 ? 1.568 -10.727 -12.956 1.00 72.88 93 ILE A CA 1
ATOM 695 C C . ILE A 1 93 ? 0.802 -10.942 -11.645 1.00 72.88 93 ILE A C 1
ATOM 697 O O . ILE A 1 93 ? 1.274 -11.652 -10.764 1.00 72.88 93 ILE A O 1
ATOM 701 N N . PHE A 1 94 ? -0.394 -10.360 -11.522 1.00 69.94 94 PHE A N 1
ATOM 702 C CA . PHE A 1 94 ? -1.237 -10.529 -10.342 1.00 69.94 94 PHE A CA 1
ATOM 703 C C . PHE A 1 94 ? -2.062 -11.819 -10.423 1.00 69.94 94 PHE A C 1
ATOM 705 O O . PHE A 1 94 ? -2.988 -11.925 -11.224 1.00 69.94 94 PHE A O 1
ATOM 712 N N . SER A 1 95 ? -1.768 -12.777 -9.542 1.00 71.81 95 SER A N 1
ATOM 713 C CA . SER A 1 95 ? -2.666 -13.900 -9.258 1.00 71.81 95 SER A CA 1
ATOM 714 C C . SER A 1 95 ? -3.674 -13.469 -8.195 1.00 71.81 95 SER A C 1
ATOM 716 O O . SER A 1 95 ? -3.375 -13.545 -7.011 1.00 71.81 95 SER A O 1
ATOM 718 N N . LEU A 1 96 ? -4.855 -13.023 -8.624 1.00 70.38 96 LEU A N 1
ATOM 719 C CA . LEU A 1 96 ? -5.960 -12.680 -7.726 1.00 70.38 96 LEU A CA 1
ATOM 720 C C . LEU A 1 96 ? -6.780 -13.943 -7.443 1.00 70.38 96 LEU A C 1
ATOM 722 O O . LEU A 1 96 ? -7.500 -14.419 -8.328 1.00 70.38 96 LEU A O 1
ATOM 726 N N . GLN A 1 97 ? -6.635 -14.509 -6.247 1.00 72.12 97 GLN A N 1
ATOM 727 C CA . GLN A 1 97 ? -7.394 -15.692 -5.824 1.00 72.12 97 GLN A CA 1
ATOM 728 C C . GLN A 1 97 ? -8.749 -15.267 -5.217 1.00 72.12 97 GLN A C 1
ATOM 730 O O . GLN A 1 97 ? -8.979 -14.076 -5.005 1.00 72.12 97 GLN A O 1
ATOM 735 N N . PRO A 1 98 ? -9.710 -16.185 -4.986 1.00 65.31 98 PRO A N 1
ATOM 736 C CA . PRO A 1 98 ? -11.052 -15.832 -4.495 1.00 65.31 98 PRO A CA 1
ATOM 737 C C . PRO A 1 98 ? -11.059 -15.085 -3.156 1.00 65.31 98 PRO A C 1
ATOM 739 O O . PRO A 1 98 ? -11.969 -14.310 -2.862 1.00 65.31 98 PRO A O 1
ATOM 742 N N . ASP A 1 99 ? -10.047 -15.335 -2.340 1.00 61.28 99 ASP A N 1
ATOM 743 C CA . ASP A 1 99 ? -9.772 -14.678 -1.076 1.00 61.28 99 ASP A CA 1
ATOM 744 C C . ASP A 1 99 ? -9.011 -13.356 -1.242 1.00 61.28 99 ASP A C 1
ATOM 746 O O . ASP A 1 99 ? -9.086 -12.518 -0.344 1.00 61.28 99 ASP A O 1
ATOM 750 N N . GLY A 1 100 ? -8.411 -13.094 -2.401 1.00 51.31 100 GLY A N 1
ATOM 751 C CA . GLY A 1 100 ? -7.603 -11.914 -2.706 1.00 51.31 100 GLY A CA 1
ATOM 752 C C . GLY A 1 100 ? -6.168 -12.308 -2.966 1.00 51.31 100 GLY A C 1
ATOM 753 O O . GLY A 1 100 ? -5.481 -12.556 -1.955 1.00 51.31 100 GLY A O 1
#

pLDDT: mean 85.26, std 8.15, range [51.31, 95.94]

Sequence (100 aa):
SPFATSETPVMISVLDGTGDLGSISLYIVEGGSMRQLRCNRSMFDSLGTYYGVISSTQGGWTMLSSEGRYMGAAAYGDADRRTNTVYAKLRNIFSLQPDG

Secondary structure (DSSP, 8-state):
-TTTT-SS-EEEEEE-SS-SS-SEEEEEEETTEEEEEEEE--GGG-HHHHHHHHHHHHH-S-TTSSHHHHHHHHTTS---TTT-TTHHHHTTT----TT-